Protein AF-A0A6N3IPE0-F1 (afdb_monomer_lite)

pLDDT: mean 84.89, std 12.39, range [47.44, 95.31]

Secondary structure (DSSP, 8-state):
--HHHHHHHHHHHHHHS-HHHHHHHHHHHHHTS-HHHHHHHHHHHHHHHH-TT-----TT--S-GGG--HHHHHHHHHHHHHH-HHHHHHHHSTTSTT-SHHHHHHHHHHHHHHHHHHHHTTSSS-----------

Foldseek 3Di:
DDLVVLLVLLLVLVVPFDLVLLLVLQLVLVVPDDLVLQLQQQVLLVVLCPDPVHQQHDPPDDDHSSVDHSSNSSVSVVSCVVRPSVSVSVLSDPPHSCVDPSSSVSSVSSSVSSVCCVVVVVVPDDDDPPDDDDDD

Radius of gyration: 18.53 Å; chains: 1; bounding box: 61×60×33 Å

Structure (mmCIF, N/CA/C/O backbone):
data_AF-A0A6N3IPE0-F1
#
_entry.id   AF-A0A6N3IPE0-F1
#
loop_
_atom_site.group_PDB
_atom_site.id
_atom_site.type_symbol
_atom_site.label_atom_id
_atom_site.label_alt_id
_atom_site.label_comp_id
_atom_site.label_asym_id
_atom_site.label_entity_id
_atom_site.label_seq_id
_atom_site.pdbx_PDB_ins_code
_atom_site.Cartn_x
_atom_site.Cartn_y
_atom_site.Cartn_z
_atom_site.occupancy
_atom_site.B_iso_or_equiv
_atom_site.auth_seq_id
_atom_site.auth_comp_id
_atom_site.auth_asym_id
_atom_site.auth_atom_id
_atom_site.pdbx_PDB_model_num
ATOM 1 N N . MET A 1 1 ? -13.663 -6.690 -14.175 1.00 59.03 1 MET A N 1
ATOM 2 C CA . MET A 1 1 ? -13.755 -6.079 -12.838 1.00 59.03 1 MET A CA 1
ATOM 3 C C . MET A 1 1 ? -13.176 -4.690 -12.954 1.00 59.03 1 MET A C 1
ATOM 5 O O . MET A 1 1 ? -12.017 -4.553 -13.344 1.00 59.03 1 MET A O 1
ATOM 9 N N . ASP A 1 2 ? -14.012 -3.687 -12.744 1.00 75.81 2 ASP A N 1
ATOM 10 C CA . ASP A 1 2 ? -13.627 -2.287 -12.865 1.00 75.81 2 ASP A CA 1
ATOM 11 C C . ASP A 1 2 ? -12.678 -1.882 -11.723 1.00 75.81 2 ASP A C 1
ATOM 13 O O . ASP A 1 2 ? -12.785 -2.427 -10.623 1.00 75.81 2 ASP A O 1
ATOM 17 N N . PRO A 1 3 ? -11.737 -0.943 -11.945 1.00 67.50 3 PRO A N 1
ATOM 18 C CA . PRO A 1 3 ? -10.804 -0.487 -10.908 1.00 67.50 3 PRO A CA 1
ATOM 19 C C . PRO A 1 3 ? -11.506 0.013 -9.639 1.00 67.50 3 PRO A C 1
ATOM 21 O O . PRO A 1 3 ? -11.047 -0.256 -8.531 1.00 67.50 3 PRO A O 1
ATOM 24 N N . HIS A 1 4 ? -12.641 0.689 -9.821 1.00 75.19 4 HIS A N 1
ATOM 25 C CA . HIS A 1 4 ? -13.480 1.190 -8.736 1.00 75.19 4 HIS A CA 1
ATOM 26 C C . HIS A 1 4 ? -14.037 0.049 -7.877 1.00 75.19 4 HIS A C 1
ATOM 28 O O . HIS A 1 4 ? -13.919 0.096 -6.659 1.00 75.19 4 HIS A O 1
ATOM 34 N N . ASP A 1 5 ? -14.527 -1.030 -8.499 1.00 81.69 5 ASP A N 1
ATOM 35 C CA . ASP A 1 5 ? -15.069 -2.186 -7.774 1.00 81.69 5 ASP A CA 1
ATOM 36 C C . ASP A 1 5 ? -13.992 -2.883 -6.922 1.00 81.69 5 ASP A C 1
ATOM 38 O O . ASP A 1 5 ? -14.240 -3.246 -5.772 1.00 81.69 5 ASP A O 1
ATOM 42 N N . VAL A 1 6 ? -12.763 -3.009 -7.446 1.00 82.19 6 VAL A N 1
ATOM 43 C CA . VAL A 1 6 ? -11.627 -3.581 -6.696 1.00 82.19 6 VAL A CA 1
ATOM 44 C C . VAL A 1 6 ? -11.293 -2.723 -5.480 1.00 82.19 6 VAL A C 1
ATOM 46 O O . VAL A 1 6 ? -11.141 -3.265 -4.384 1.00 82.19 6 VAL A O 1
ATOM 49 N N . TYR A 1 7 ? -11.191 -1.404 -5.659 1.00 84.56 7 TYR A N 1
ATOM 50 C CA . TYR A 1 7 ? -10.865 -0.484 -4.573 1.00 84.56 7 TYR A CA 1
ATOM 51 C C . TYR A 1 7 ? -11.962 -0.444 -3.508 1.00 84.56 7 TYR A C 1
ATOM 53 O O . TYR A 1 7 ? -11.660 -0.633 -2.335 1.00 84.56 7 TYR A O 1
ATOM 61 N N . ASP A 1 8 ? -13.232 -0.307 -3.894 1.00 85.94 8 ASP A N 1
ATOM 62 C CA . ASP A 1 8 ? -14.352 -0.249 -2.948 1.00 85.94 8 ASP A CA 1
ATOM 63 C C . ASP A 1 8 ? -14.451 -1.519 -2.095 1.00 85.94 8 ASP A C 1
ATOM 65 O O . ASP A 1 8 ? -14.814 -1.488 -0.912 1.00 85.94 8 ASP A O 1
ATOM 69 N N . ARG A 1 9 ? -14.159 -2.673 -2.700 1.00 81.50 9 ARG A N 1
ATOM 70 C CA . ARG A 1 9 ? -14.194 -3.973 -2.026 1.00 81.50 9 ARG A CA 1
ATOM 71 C C . ARG A 1 9 ? -12.973 -4.176 -1.137 1.00 81.50 9 ARG A C 1
ATOM 73 O O . ARG A 1 9 ? -13.113 -4.657 -0.010 1.00 81.50 9 ARG A O 1
ATOM 80 N N . TYR A 1 10 ? -11.802 -3.755 -1.606 1.00 84.69 10 TYR A N 1
ATOM 81 C CA . TYR A 1 10 ? -10.581 -3.701 -0.812 1.00 84.69 10 TYR A CA 1
ATOM 82 C C . TYR A 1 10 ? -10.759 -2.792 0.413 1.00 84.69 10 TYR A C 1
ATOM 84 O O . TYR A 1 10 ? -10.592 -3.258 1.537 1.00 84.69 10 TYR A O 1
ATOM 92 N N . GLN A 1 11 ? -11.206 -1.548 0.225 1.00 85.69 11 GLN A N 1
ATOM 93 C CA . GLN A 1 11 ? -11.387 -0.555 1.284 1.00 85.69 11 GLN A CA 1
ATOM 94 C C . GLN A 1 11 ? -12.379 -1.034 2.348 1.00 85.69 11 GLN A C 1
ATOM 96 O O . GLN A 1 11 ? -12.115 -0.901 3.542 1.00 85.69 11 GLN A O 1
ATOM 101 N N . ARG A 1 12 ? -13.516 -1.619 1.944 1.00 84.69 12 ARG A N 1
ATOM 102 C CA . ARG A 1 12 ? -14.480 -2.211 2.889 1.00 84.69 12 ARG A CA 1
ATOM 103 C C . ARG A 1 12 ? -13.854 -3.334 3.705 1.00 84.69 12 ARG A C 1
ATOM 105 O O . ARG A 1 12 ? -14.042 -3.397 4.913 1.00 84.69 12 ARG A O 1
ATOM 112 N N . THR A 1 13 ? -13.081 -4.199 3.062 1.00 84.00 13 THR A N 1
ATOM 113 C CA . THR A 1 13 ? -12.456 -5.332 3.749 1.00 84.00 13 THR A CA 1
ATOM 114 C C . THR A 1 13 ? -11.374 -4.863 4.723 1.00 84.00 13 THR A C 1
ATOM 116 O O . THR A 1 13 ? -11.329 -5.311 5.864 1.00 84.00 13 THR A O 1
ATOM 119 N N . VAL A 1 14 ? -10.540 -3.915 4.302 1.00 84.25 14 VAL A N 1
ATOM 120 C CA . VAL A 1 14 ? -9.421 -3.369 5.080 1.00 84.25 14 VAL A CA 1
ATOM 121 C C . VAL A 1 14 ? -9.884 -2.581 6.302 1.00 84.25 14 VAL A C 1
ATOM 123 O O . VAL A 1 14 ? -9.222 -2.616 7.331 1.00 84.25 14 VAL A O 1
ATOM 126 N N . GLN A 1 15 ? -11.037 -1.916 6.227 1.00 85.81 15 GLN A N 1
ATOM 127 C CA . GLN A 1 15 ? -11.611 -1.202 7.373 1.00 85.81 15 GLN A CA 1
ATOM 128 C C . GLN A 1 15 ? -12.079 -2.127 8.502 1.00 85.81 15 GLN A C 1
ATOM 130 O O . GLN A 1 15 ? -12.115 -1.707 9.655 1.00 85.81 15 GLN A O 1
ATOM 135 N N . HIS A 1 16 ? -12.454 -3.367 8.185 1.00 86.19 16 HIS A N 1
ATOM 136 C CA . HIS A 1 16 ? -13.022 -4.302 9.159 1.00 86.19 16 HIS A CA 1
ATOM 137 C C . HIS A 1 16 ? -12.075 -5.445 9.534 1.00 86.19 16 HIS A C 1
ATOM 139 O O . HIS A 1 16 ? -12.267 -6.081 10.568 1.00 86.19 16 HIS A O 1
ATOM 145 N N . ALA A 1 17 ? -11.068 -5.727 8.709 1.00 85.94 17 ALA A N 1
ATOM 146 C CA . ALA A 1 17 ? -10.130 -6.814 8.938 1.00 85.94 17 ALA A CA 1
ATOM 147 C C . ALA A 1 17 ? -9.078 -6.460 10.006 1.00 85.94 17 ALA A C 1
ATOM 149 O O . ALA A 1 17 ? -8.556 -5.343 10.010 1.00 85.94 17 ALA A O 1
ATOM 150 N N . PRO A 1 18 ? -8.698 -7.420 10.875 1.00 88.44 18 PRO A N 1
ATOM 151 C CA . PRO A 1 18 ? -7.585 -7.237 11.797 1.00 88.44 18 PRO A CA 1
ATOM 152 C C . PRO A 1 18 ? -6.284 -6.880 11.057 1.00 88.44 18 PRO A C 1
ATOM 154 O O . PRO A 1 18 ? -6.025 -7.412 9.968 1.00 88.44 18 PRO A O 1
ATOM 157 N N . PRO A 1 19 ? -5.427 -6.024 11.637 1.00 86.12 19 PRO A N 1
ATOM 158 C CA . PRO A 1 19 ? -4.209 -5.563 10.977 1.00 86.12 19 PRO A CA 1
ATOM 159 C C . PRO A 1 19 ? -3.226 -6.701 10.668 1.00 86.12 19 PRO A C 1
ATOM 161 O O . PRO A 1 19 ? -2.510 -6.623 9.667 1.00 86.12 19 PRO A O 1
ATOM 164 N N . GLU A 1 20 ? -3.201 -7.764 11.473 1.00 88.12 20 GLU A N 1
ATOM 165 C CA . GLU A 1 20 ? -2.384 -8.960 11.243 1.00 88.12 20 GLU A CA 1
ATOM 166 C C . GLU A 1 20 ? -2.885 -9.755 10.033 1.00 88.12 20 GLU A C 1
ATOM 168 O O . GLU A 1 20 ? -2.088 -10.186 9.200 1.00 88.12 20 GLU A O 1
ATOM 173 N N . VAL A 1 21 ? -4.208 -9.902 9.905 1.00 89.94 21 VAL A N 1
ATOM 174 C CA . VAL A 1 21 ? -4.848 -10.587 8.772 1.00 89.94 21 VAL A CA 1
ATOM 175 C C . VAL A 1 21 ? -4.538 -9.855 7.474 1.00 89.94 21 VAL A C 1
ATOM 177 O O . VAL A 1 21 ? -4.167 -10.479 6.482 1.00 89.94 21 VAL A O 1
ATOM 180 N N . LEU A 1 22 ? -4.645 -8.527 7.483 1.00 90.00 22 LEU A N 1
ATOM 181 C CA . LEU A 1 22 ? -4.319 -7.718 6.317 1.00 90.00 22 LEU A CA 1
ATOM 182 C C . LEU A 1 22 ? -2.846 -7.811 5.957 1.00 90.00 22 LEU A C 1
ATOM 184 O O . LEU A 1 22 ? -2.527 -7.953 4.782 1.00 90.00 22 LEU A O 1
ATOM 188 N N . GLN A 1 23 ? -1.950 -7.753 6.939 1.00 90.69 23 GLN A N 1
ATOM 189 C CA . GLN A 1 23 ? -0.519 -7.877 6.686 1.00 90.69 23 GLN A CA 1
ATOM 190 C C . GLN A 1 23 ? -0.188 -9.211 5.998 1.00 90.69 23 GLN A C 1
ATOM 192 O O . GLN A 1 23 ? 0.517 -9.211 4.991 1.00 90.69 23 GLN A O 1
ATOM 197 N N . GLN A 1 24 ? -0.736 -10.320 6.500 1.00 91.50 24 GLN A N 1
ATOM 198 C CA . GLN A 1 24 ? -0.555 -11.646 5.901 1.00 91.50 24 GLN A CA 1
ATOM 199 C C . GLN A 1 24 ? -1.143 -11.721 4.490 1.00 91.50 24 GLN A C 1
ATOM 201 O O . GLN A 1 24 ? -0.498 -12.227 3.576 1.00 91.50 24 GLN A O 1
ATOM 206 N N . ALA A 1 25 ? -2.346 -11.180 4.296 1.00 92.31 25 ALA A N 1
ATOM 207 C CA . ALA A 1 25 ? -3.016 -11.192 3.004 1.00 92.31 25 ALA A CA 1
ATOM 208 C C . ALA A 1 25 ? -2.226 -10.408 1.938 1.00 92.31 25 ALA A C 1
ATOM 210 O O . ALA A 1 25 ? -2.066 -10.892 0.819 1.00 92.31 25 ALA A O 1
ATOM 211 N N . HIS A 1 26 ? -1.684 -9.234 2.286 1.00 93.88 26 HIS A N 1
ATOM 212 C CA . HIS A 1 26 ? -0.813 -8.458 1.397 1.00 93.88 26 HIS A CA 1
ATOM 213 C C . HIS A 1 26 ? 0.489 -9.189 1.079 1.00 93.88 26 HIS A C 1
ATOM 215 O O . HIS A 1 26 ? 0.887 -9.246 -0.080 1.00 93.88 26 HIS A O 1
ATOM 221 N N . GLU A 1 27 ? 1.145 -9.757 2.091 1.00 94.31 27 GLU A N 1
ATOM 222 C CA . GLU A 1 27 ? 2.380 -10.519 1.912 1.00 94.31 27 GLU A CA 1
ATOM 223 C C . GLU A 1 27 ? 2.171 -11.694 0.951 1.00 94.31 27 GLU A C 1
ATOM 225 O O . GLU A 1 27 ? 2.927 -11.858 -0.007 1.00 94.31 27 GLU A O 1
ATOM 230 N N . GLU A 1 28 ? 1.096 -12.460 1.139 1.00 92.94 28 GLU A N 1
ATOM 231 C CA . GLU A 1 28 ? 0.748 -13.570 0.258 1.00 92.94 28 GLU A CA 1
ATOM 232 C C . GLU A 1 28 ? 0.454 -13.085 -1.168 1.00 92.94 28 GLU A C 1
ATOM 234 O O . GLU A 1 28 ? 0.989 -13.631 -2.135 1.00 92.94 28 GLU A O 1
ATOM 239 N N . ALA A 1 29 ? -0.335 -12.022 -1.320 1.00 92.81 29 ALA A N 1
ATOM 240 C CA . ALA A 1 29 ? -0.657 -11.453 -2.622 1.00 92.81 29 ALA A CA 1
ATOM 241 C C . ALA A 1 29 ? 0.589 -10.947 -3.370 1.00 92.81 29 ALA A C 1
ATOM 243 O O . ALA A 1 29 ? 0.773 -11.259 -4.548 1.00 92.81 29 ALA A O 1
ATOM 244 N N . PHE A 1 30 ? 1.480 -10.222 -2.692 1.00 94.69 30 PHE A N 1
ATOM 245 C CA . PHE A 1 30 ? 2.709 -9.694 -3.284 1.00 94.69 30 PHE A CA 1
ATOM 246 C C . PHE A 1 30 ? 3.766 -10.770 -3.530 1.00 94.69 30 PHE A C 1
ATOM 248 O O . PHE A 1 30 ? 4.537 -10.659 -4.484 1.00 94.69 30 PHE A O 1
ATOM 255 N N . SER A 1 31 ? 3.788 -11.851 -2.747 1.00 94.06 31 SER A N 1
ATOM 256 C CA . SER A 1 31 ? 4.676 -12.992 -3.011 1.00 94.06 31 SER A CA 1
ATOM 257 C C . SER A 1 31 ? 4.401 -13.652 -4.366 1.00 94.06 31 SER A C 1
ATOM 259 O O . SER A 1 31 ? 5.322 -14.173 -4.991 1.00 94.06 31 SER A O 1
ATOM 261 N N . ARG A 1 32 ? 3.154 -13.564 -4.848 1.00 92.56 32 ARG A N 1
ATOM 262 C CA . ARG A 1 32 ? 2.708 -14.100 -6.140 1.00 92.56 32 ARG A CA 1
ATOM 263 C C . ARG A 1 32 ? 2.972 -13.150 -7.312 1.00 92.56 32 ARG A C 1
ATOM 265 O O . ARG A 1 32 ? 2.771 -13.544 -8.458 1.00 92.56 32 ARG A O 1
ATOM 272 N N . LEU A 1 33 ? 3.385 -11.907 -7.048 1.00 93.00 33 LEU A N 1
ATOM 273 C CA . LEU A 1 33 ? 3.702 -10.947 -8.099 1.00 93.00 33 LEU A CA 1
ATOM 274 C C . LEU A 1 33 ? 5.116 -11.172 -8.661 1.00 93.00 33 LEU A C 1
ATOM 276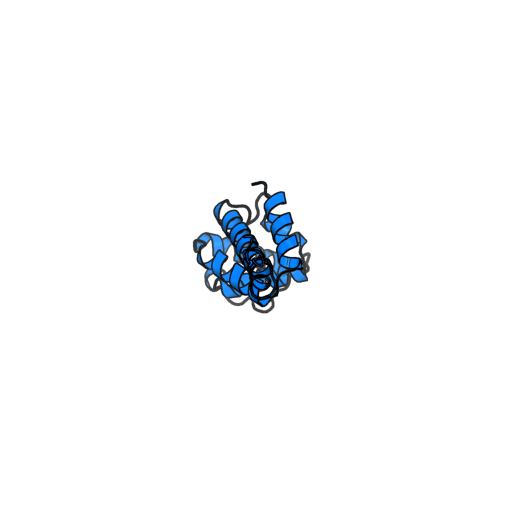 O O . LEU A 1 33 ? 6.049 -11.415 -7.889 1.00 93.00 33 LEU A O 1
ATOM 280 N N . PRO A 1 34 ? 5.305 -11.009 -9.986 1.00 93.44 34 PRO A N 1
ATOM 281 C CA . PRO A 1 34 ? 6.630 -10.934 -10.591 1.00 93.44 34 PRO A CA 1
ATOM 282 C C . PRO A 1 34 ? 7.469 -9.806 -9.983 1.00 93.44 34 PRO A C 1
ATOM 284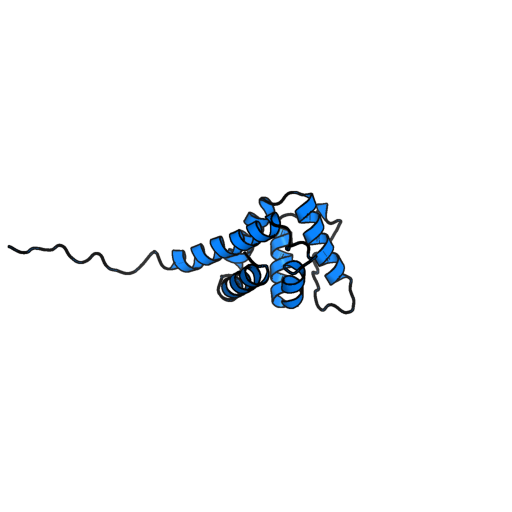 O O . PRO A 1 34 ? 6.933 -8.779 -9.558 1.00 93.44 34 PRO A O 1
ATOM 287 N N . MET A 1 35 ? 8.794 -9.972 -9.993 1.00 91.56 35 MET A N 1
ATOM 288 C CA . MET A 1 35 ? 9.719 -8.998 -9.409 1.00 91.56 35 MET A CA 1
ATOM 289 C C . MET A 1 35 ? 9.555 -7.597 -10.013 1.00 91.56 35 MET A C 1
ATOM 291 O O . MET A 1 35 ? 9.472 -6.636 -9.254 1.00 91.56 35 MET A O 1
ATOM 295 N N . ASP A 1 36 ? 9.398 -7.485 -11.333 1.00 92.75 36 ASP A N 1
ATOM 296 C CA . ASP A 1 36 ? 9.201 -6.195 -12.009 1.00 92.75 36 ASP A CA 1
ATOM 297 C C . ASP A 1 36 ? 7.926 -5.483 -11.536 1.00 92.75 36 ASP A C 1
ATOM 299 O O . ASP A 1 36 ? 7.922 -4.274 -11.316 1.00 92.75 36 ASP A O 1
ATOM 303 N N . GLN A 1 37 ? 6.846 -6.236 -11.297 1.00 93.19 37 GLN A N 1
ATOM 304 C CA . GLN A 1 37 ? 5.596 -5.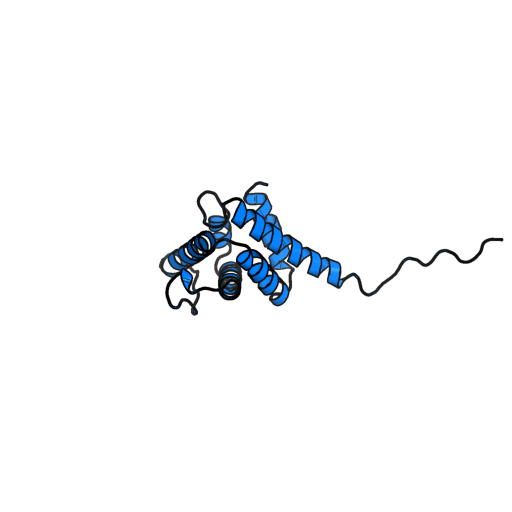669 -10.791 1.00 93.19 37 GLN A CA 1
ATOM 305 C C . GLN A 1 37 ? 5.763 -5.162 -9.356 1.00 93.19 37 GLN A C 1
ATOM 307 O O . GLN A 1 37 ? 5.242 -4.102 -9.010 1.00 93.19 37 GLN A O 1
ATOM 312 N N . ARG A 1 38 ? 6.509 -5.895 -8.519 1.00 93.81 38 ARG A N 1
ATOM 313 C CA . ARG A 1 38 ? 6.829 -5.449 -7.157 1.00 93.81 38 ARG A CA 1
ATOM 314 C C . ARG A 1 38 ? 7.659 -4.171 -7.172 1.00 93.81 38 ARG A C 1
ATOM 316 O O . ARG A 1 38 ? 7.322 -3.236 -6.453 1.00 93.81 38 ARG A O 1
ATOM 323 N N . GLN A 1 39 ? 8.670 -4.102 -8.037 1.00 94.12 39 GLN A N 1
ATOM 324 C CA . GLN A 1 39 ? 9.498 -2.907 -8.193 1.00 94.12 39 GLN A CA 1
ATOM 325 C C . GLN A 1 39 ? 8.668 -1.698 -8.628 1.00 94.12 39 GLN A C 1
ATOM 327 O O . GLN A 1 39 ? 8.822 -0.634 -8.044 1.00 94.12 39 GLN A O 1
ATOM 332 N N . GLN A 1 40 ? 7.745 -1.855 -9.583 1.00 93.81 40 GLN A N 1
ATOM 333 C CA . GLN A 1 40 ? 6.845 -0.772 -10.005 1.00 93.81 40 GLN A CA 1
ATOM 334 C C . GLN A 1 40 ? 5.978 -0.245 -8.854 1.00 93.81 40 GLN A C 1
ATOM 336 O O . GLN A 1 40 ? 5.800 0.964 -8.716 1.00 93.81 40 GLN A O 1
ATOM 341 N N . ILE A 1 41 ? 5.448 -1.142 -8.017 1.00 94.88 41 ILE A N 1
ATOM 342 C CA . ILE A 1 41 ? 4.636 -0.769 -6.851 1.00 94.88 41 ILE A CA 1
ATOM 343 C C . ILE A 1 41 ? 5.481 0.009 -5.838 1.00 94.88 41 ILE A C 1
ATOM 345 O O . ILE A 1 41 ? 5.071 1.076 -5.382 1.00 94.88 41 ILE A O 1
ATOM 349 N N . VAL A 1 42 ? 6.669 -0.503 -5.509 1.00 95.31 42 VAL A N 1
ATOM 350 C CA . VAL A 1 42 ? 7.592 0.151 -4.572 1.00 95.31 42 VAL A CA 1
ATOM 351 C C . VAL A 1 42 ? 8.056 1.502 -5.109 1.00 95.31 42 VAL A C 1
ATOM 353 O O . VAL A 1 42 ? 8.111 2.470 -4.356 1.00 95.31 42 VAL A O 1
ATOM 356 N N . GLU A 1 43 ? 8.335 1.599 -6.409 1.00 94.38 43 GLU A N 1
ATOM 357 C CA . GLU A 1 43 ? 8.737 2.846 -7.053 1.00 94.38 43 GLU A CA 1
ATOM 358 C C . GLU A 1 43 ? 7.655 3.918 -6.920 1.00 94.38 43 GLU A C 1
ATOM 360 O O . GLU A 1 43 ? 7.959 5.063 -6.597 1.00 94.38 43 GLU A O 1
ATOM 365 N N . GLN A 1 44 ? 6.386 3.549 -7.096 1.00 94.25 44 GLN A N 1
ATOM 366 C CA . GLN A 1 44 ? 5.282 4.491 -6.946 1.00 94.25 44 GLN A CA 1
ATOM 367 C C . GLN A 1 44 ? 5.122 4.966 -5.493 1.00 94.25 44 GLN A C 1
ATOM 369 O O . GLN A 1 44 ? 4.926 6.158 -5.259 1.00 94.25 44 GLN A O 1
ATOM 374 N N . PHE A 1 45 ? 5.278 4.075 -4.507 1.00 95.25 45 PHE A N 1
ATOM 375 C CA . PHE A 1 45 ? 5.316 4.492 -3.101 1.00 95.25 45 PHE A CA 1
ATOM 376 C C . PHE A 1 45 ? 6.514 5.391 -2.799 1.00 95.25 45 PHE A C 1
ATOM 378 O O . PHE A 1 45 ? 6.382 6.354 -2.049 1.00 95.25 45 PHE A O 1
ATOM 385 N N . ARG A 1 46 ? 7.675 5.116 -3.395 1.00 93.94 46 ARG A N 1
ATOM 386 C CA . ARG A 1 46 ? 8.874 5.939 -3.235 1.00 93.94 46 ARG A CA 1
ATOM 387 C C . ARG A 1 46 ? 8.686 7.333 -3.833 1.00 93.94 46 ARG A C 1
ATOM 389 O O . ARG A 1 46 ? 9.093 8.313 -3.222 1.00 93.94 46 ARG A O 1
ATOM 396 N N . GLN A 1 47 ? 8.048 7.433 -4.997 1.00 93.62 47 GLN A N 1
ATOM 397 C CA . GLN A 1 47 ? 7.685 8.717 -5.603 1.00 93.62 47 GLN A CA 1
ATOM 398 C C . GLN A 1 47 ? 6.744 9.505 -4.693 1.00 93.62 47 GLN A C 1
ATOM 400 O O . GLN A 1 47 ? 7.018 10.668 -4.419 1.00 93.62 47 GLN A O 1
ATOM 405 N N . ALA A 1 48 ? 5.700 8.860 -4.162 1.00 94.19 48 ALA A N 1
ATOM 406 C CA . ALA A 1 48 ? 4.794 9.495 -3.210 1.00 94.19 48 ALA A CA 1
ATOM 407 C C . ALA A 1 48 ? 5.508 9.913 -1.916 1.00 94.19 48 ALA A C 1
ATOM 409 O O . ALA A 1 48 ? 5.227 10.973 -1.383 1.00 94.19 48 ALA A O 1
ATOM 410 N N . HIS A 1 49 ? 6.463 9.116 -1.433 1.00 94.00 49 HIS A N 1
ATOM 411 C CA . HIS A 1 49 ? 7.243 9.441 -0.240 1.00 94.00 49 HIS A CA 1
ATOM 412 C C . HIS A 1 49 ? 8.146 10.666 -0.423 1.00 94.00 49 HIS A C 1
ATOM 414 O O . HIS A 1 49 ? 8.337 11.442 0.510 1.00 94.00 49 HIS A O 1
ATOM 420 N N . ASN A 1 50 ? 8.719 10.818 -1.618 1.00 92.94 50 ASN A N 1
ATOM 421 C CA . ASN A 1 50 ? 9.649 11.896 -1.941 1.00 92.94 50 ASN A CA 1
ATOM 422 C C . ASN A 1 50 ? 8.952 13.175 -2.432 1.00 92.94 50 ASN A C 1
ATOM 424 O O . ASN A 1 50 ? 9.613 14.207 -2.558 1.00 92.94 50 ASN A O 1
ATOM 428 N N . ASP A 1 51 ? 7.658 13.121 -2.752 1.00 93.38 51 ASP A N 1
ATOM 429 C CA . ASP A 1 51 ? 6.900 14.288 -3.196 1.00 93.38 51 ASP A CA 1
ATOM 430 C C . ASP A 1 51 ? 6.496 15.143 -1.981 1.00 93.38 51 ASP A C 1
ATOM 432 O O . ASP A 1 51 ? 5.697 14.699 -1.155 1.00 93.38 51 ASP A O 1
ATOM 436 N N . PRO A 1 52 ? 6.989 16.392 -1.861 1.00 91.19 52 PRO A N 1
ATOM 437 C CA . PRO A 1 52 ? 6.658 17.267 -0.737 1.00 91.19 52 PRO A CA 1
ATOM 438 C C . PRO A 1 52 ? 5.171 17.651 -0.668 1.00 91.19 52 PRO A C 1
ATOM 440 O O . PRO A 1 52 ? 4.727 18.171 0.354 1.00 91.19 52 PRO A O 1
ATOM 443 N N . ASN A 1 53 ? 4.400 17.420 -1.735 1.00 92.69 53 ASN A N 1
ATOM 444 C CA . ASN A 1 53 ? 2.959 17.675 -1.773 1.00 92.69 53 ASN A CA 1
ATOM 445 C C . ASN A 1 53 ? 2.125 16.466 -1.326 1.00 92.69 53 ASN A C 1
ATOM 447 O O . ASN A 1 53 ? 0.898 16.561 -1.265 1.00 92.69 53 ASN A O 1
ATOM 451 N N . GLN A 1 54 ? 2.761 15.329 -1.039 1.00 91.31 54 GLN A N 1
ATOM 452 C CA . GLN A 1 54 ? 2.092 14.112 -0.602 1.00 91.31 54 GLN A CA 1
ATOM 453 C C . GLN A 1 54 ? 2.308 13.919 0.908 1.00 91.31 54 GLN A C 1
ATOM 455 O O . GLN A 1 54 ? 3.431 14.027 1.401 1.00 91.31 54 GLN A O 1
ATOM 460 N N . PRO A 1 55 ? 1.254 13.614 1.683 1.00 91.00 55 PRO A N 1
ATOM 461 C CA . PRO A 1 55 ? 1.394 13.309 3.107 1.00 91.00 55 PRO A CA 1
ATOM 462 C C . PRO A 1 55 ? 2.026 11.937 3.383 1.00 91.00 55 PRO A C 1
ATOM 464 O O . PRO A 1 55 ? 2.408 11.668 4.524 1.00 91.00 55 PRO A O 1
ATOM 467 N N . PHE A 1 56 ? 2.115 11.055 2.382 1.00 94.94 56 PHE A N 1
ATOM 468 C CA . PHE A 1 56 ? 2.644 9.710 2.563 1.00 94.94 56 PHE A CA 1
ATOM 469 C C . PHE A 1 56 ? 4.121 9.714 2.984 1.00 94.94 56 PHE A C 1
ATOM 471 O O . PHE A 1 56 ? 5.006 10.189 2.278 1.00 94.94 56 PHE A O 1
ATOM 478 N N . GLN A 1 57 ? 4.406 9.115 4.137 1.00 92.88 57 GLN A N 1
ATOM 479 C CA . GLN A 1 57 ? 5.747 8.944 4.674 1.00 92.88 57 GLN A CA 1
ATOM 480 C C . GLN A 1 57 ? 5.939 7.527 5.195 1.00 92.88 57 GLN A C 1
ATOM 482 O O . GLN A 1 57 ? 5.234 7.091 6.109 1.00 92.88 57 GLN A O 1
ATOM 487 N N . TYR A 1 58 ? 6.943 6.827 4.666 1.00 91.06 58 TYR A N 1
ATOM 488 C CA . TYR A 1 58 ? 7.303 5.492 5.126 1.00 91.06 58 TYR A CA 1
ATOM 489 C C . TYR A 1 58 ? 8.755 5.485 5.637 1.00 91.06 58 TYR A C 1
ATOM 491 O O . TYR A 1 58 ? 9.693 5.444 4.846 1.00 91.06 58 TYR A O 1
ATOM 499 N N . PRO A 1 59 ? 8.968 5.525 6.967 1.00 82.69 59 PRO A N 1
ATOM 500 C CA . PRO A 1 59 ? 10.291 5.741 7.567 1.00 82.69 59 PRO A CA 1
ATOM 501 C C . PRO A 1 59 ? 11.271 4.580 7.353 1.00 82.69 59 PRO A C 1
ATOM 503 O O . PRO A 1 59 ? 12.459 4.718 7.619 1.00 82.69 59 PRO A O 1
ATOM 506 N N . GLN A 1 60 ? 10.773 3.427 6.903 1.00 82.19 60 GLN A N 1
ATOM 507 C CA . GLN A 1 60 ? 11.565 2.230 6.618 1.00 82.19 60 GLN A CA 1
ATOM 508 C C . GLN A 1 60 ? 12.035 2.175 5.157 1.00 82.19 60 GLN A C 1
ATOM 510 O O . GLN A 1 60 ? 12.579 1.154 4.748 1.00 82.19 60 GLN A O 1
ATOM 515 N N . PHE A 1 61 ? 11.839 3.238 4.362 1.00 83.88 61 PHE A N 1
ATOM 516 C CA . PHE A 1 61 ? 12.468 3.321 3.046 1.00 83.88 61 PHE A CA 1
ATOM 517 C C . PHE A 1 61 ? 13.999 3.309 3.198 1.00 83.88 61 PHE A C 1
ATOM 519 O O . PHE A 1 61 ? 14.608 4.286 3.628 1.00 83.88 61 PHE A O 1
ATOM 526 N N . ALA A 1 62 ? 14.620 2.192 2.831 1.00 79.00 62 ALA A N 1
ATOM 527 C CA . ALA A 1 62 ? 16.058 2.002 2.737 1.00 79.00 62 ALA A CA 1
ATOM 528 C C . ALA A 1 62 ? 16.398 1.182 1.479 1.00 79.00 62 ALA A C 1
ATOM 530 O O . ALA A 1 62 ? 15.739 0.193 1.177 1.00 79.00 62 ALA A O 1
ATOM 531 N N . GLY A 1 63 ? 17.429 1.581 0.734 1.00 81.12 63 GLY A N 1
ATOM 532 C CA . GLY A 1 63 ? 17.852 0.858 -0.472 1.00 81.12 63 GLY A CA 1
ATOM 533 C C . GLY A 1 63 ? 16.970 1.088 -1.708 1.00 81.12 63 GLY A C 1
ATOM 534 O O . GLY A 1 63 ? 16.207 2.056 -1.797 1.00 81.12 63 GLY A O 1
ATOM 535 N N . GLY A 1 64 ? 17.143 0.231 -2.713 1.00 80.81 64 GLY A N 1
ATOM 536 C CA . GLY A 1 64 ? 16.460 0.288 -4.002 1.00 80.81 64 GLY A CA 1
ATOM 537 C C . GLY A 1 64 ? 15.152 -0.517 -4.041 1.00 80.81 64 GLY A C 1
ATOM 538 O O . GLY A 1 64 ? 14.900 -1.343 -3.169 1.00 80.81 64 GLY A O 1
ATOM 539 N N . PRO A 1 65 ? 14.301 -0.331 -5.071 1.00 80.06 65 PRO A N 1
ATOM 540 C CA . PRO A 1 65 ? 12.987 -0.984 -5.161 1.00 80.06 65 PRO A CA 1
ATOM 541 C C . PRO A 1 65 ? 13.024 -2.519 -5.149 1.00 80.06 65 PRO A C 1
ATOM 543 O O . PRO A 1 65 ? 12.040 -3.161 -4.793 1.00 80.06 65 PRO A O 1
ATOM 546 N N . SER A 1 66 ? 14.152 -3.109 -5.544 1.00 82.31 66 SER A N 1
ATOM 547 C CA . SER A 1 66 ? 14.398 -4.553 -5.534 1.00 82.31 66 SER A CA 1
ATOM 548 C C . SER A 1 66 ? 14.640 -5.140 -4.143 1.00 82.31 66 SER A C 1
ATOM 550 O O . SER A 1 66 ? 14.535 -6.354 -3.999 1.00 82.31 66 SER A O 1
ATOM 552 N N . ASP A 1 67 ? 14.954 -4.306 -3.149 1.00 86.50 67 ASP A N 1
ATOM 553 C CA . ASP A 1 67 ? 15.350 -4.738 -1.800 1.00 86.50 67 ASP A CA 1
ATOM 554 C C . ASP A 1 67 ? 14.142 -4.971 -0.872 1.00 86.50 67 ASP A C 1
ATOM 556 O O . ASP A 1 67 ? 14.291 -5.376 0.282 1.00 86.50 67 ASP A O 1
ATOM 560 N N . TYR A 1 68 ? 12.929 -4.714 -1.371 1.00 89.31 68 TYR A N 1
ATOM 561 C CA . TYR A 1 68 ? 11.701 -4.803 -0.591 1.00 89.31 68 TYR A CA 1
ATOM 562 C C . TYR A 1 68 ? 10.990 -6.130 -0.810 1.00 89.31 68 TYR A C 1
ATOM 564 O O . TYR A 1 68 ? 10.463 -6.429 -1.885 1.00 89.31 68 TYR A O 1
ATOM 572 N N . ASP A 1 69 ? 10.906 -6.898 0.269 1.00 92.25 69 ASP A N 1
ATOM 573 C CA . ASP A 1 69 ? 10.160 -8.148 0.297 1.00 92.25 69 ASP A CA 1
ATOM 574 C C . ASP A 1 69 ? 8.639 -7.914 0.346 1.00 92.25 69 ASP A C 1
ATOM 576 O O . ASP A 1 69 ? 8.176 -6.873 0.832 1.00 92.25 69 ASP A O 1
ATOM 580 N N . PRO A 1 70 ? 7.826 -8.919 -0.039 1.00 93.75 70 PRO A N 1
ATOM 581 C CA . PRO A 1 70 ? 6.363 -8.865 0.043 1.00 93.75 70 PRO A CA 1
ATOM 582 C C . PRO A 1 70 ? 5.814 -8.389 1.395 1.00 93.75 70 PRO A C 1
ATOM 584 O O . PRO A 1 70 ? 4.819 -7.665 1.458 1.00 93.75 70 PRO A O 1
ATOM 587 N N . ARG A 1 71 ? 6.487 -8.749 2.493 1.00 92.94 71 ARG A N 1
ATOM 588 C CA . ARG A 1 71 ? 6.118 -8.313 3.842 1.00 92.94 71 ARG A CA 1
ATOM 589 C C . ARG A 1 71 ? 6.292 -6.805 4.035 1.00 92.94 71 ARG A C 1
ATOM 591 O O . ARG A 1 71 ? 5.409 -6.155 4.596 1.00 92.94 71 ARG A O 1
ATOM 598 N N . GLN A 1 72 ? 7.402 -6.244 3.557 1.00 93.38 72 GLN A N 1
ATOM 599 C CA . GLN A 1 72 ? 7.686 -4.809 3.642 1.00 93.38 72 GLN A CA 1
ATOM 600 C C . GLN A 1 72 ? 6.685 -4.014 2.791 1.00 93.38 72 GLN A C 1
ATOM 602 O O . GLN A 1 72 ? 6.125 -3.021 3.252 1.00 93.38 72 GLN A O 1
ATOM 607 N N . MET A 1 73 ? 6.347 -4.526 1.604 1.00 93.75 73 MET A N 1
ATOM 608 C CA . MET A 1 73 ? 5.298 -3.956 0.751 1.00 93.75 73 MET A CA 1
ATOM 609 C C . MET A 1 73 ? 3.925 -3.937 1.444 1.00 93.75 73 MET A C 1
ATOM 611 O O . MET A 1 73 ? 3.204 -2.944 1.364 1.00 93.75 73 MET A O 1
ATOM 615 N N . GLY A 1 74 ? 3.562 -4.994 2.182 1.00 93.06 74 GLY A N 1
ATOM 616 C CA . GLY A 1 74 ? 2.353 -4.994 3.017 1.00 93.06 74 GLY A CA 1
ATOM 617 C C . GLY A 1 74 ? 2.372 -3.901 4.095 1.00 93.06 74 GLY A C 1
ATOM 618 O O . GLY A 1 74 ? 1.344 -3.285 4.377 1.00 93.06 74 GLY A O 1
ATOM 619 N N . GLY A 1 75 ? 3.553 -3.594 4.639 1.00 92.44 75 GLY A N 1
ATOM 620 C CA . GLY A 1 75 ? 3.767 -2.456 5.533 1.00 92.44 75 GLY A CA 1
ATOM 621 C C . GLY A 1 75 ? 3.479 -1.112 4.858 1.00 92.44 75 GLY A C 1
ATOM 622 O O . GLY A 1 75 ? 2.732 -0.311 5.417 1.00 92.44 75 GLY A O 1
ATOM 623 N N . MET A 1 76 ? 3.993 -0.898 3.641 1.00 93.75 76 MET A N 1
ATOM 624 C CA . MET A 1 76 ? 3.727 0.313 2.848 1.00 93.75 76 MET A CA 1
ATOM 625 C C . MET A 1 76 ? 2.233 0.494 2.566 1.00 93.75 76 MET A C 1
ATOM 627 O O . MET A 1 76 ? 1.703 1.582 2.770 1.00 93.75 76 MET A O 1
ATOM 631 N N . MET A 1 77 ? 1.537 -0.579 2.176 1.00 92.75 77 MET A N 1
ATOM 632 C CA . MET A 1 77 ? 0.089 -0.554 1.929 1.00 92.75 77 MET A CA 1
ATOM 633 C C . MET A 1 77 ? -0.696 -0.124 3.169 1.00 92.75 77 MET A C 1
ATOM 635 O O . MET A 1 77 ? -1.587 0.719 3.077 1.00 92.75 77 MET A O 1
ATOM 639 N N . ARG A 1 78 ? -0.355 -0.672 4.344 1.00 90.88 78 ARG A N 1
ATOM 640 C CA . ARG A 1 78 ? -0.996 -0.277 5.607 1.00 90.88 78 ARG A CA 1
ATOM 641 C C . ARG A 1 78 ? -0.700 1.177 5.959 1.00 90.88 78 ARG A C 1
ATOM 643 O O . ARG A 1 78 ? -1.614 1.893 6.357 1.00 90.88 78 ARG A O 1
ATOM 650 N N . GLN A 1 79 ? 0.543 1.614 5.780 1.00 92.56 79 GLN A N 1
ATOM 651 C CA . GLN A 1 79 ? 0.935 2.995 6.046 1.00 92.56 79 GLN A CA 1
ATOM 652 C C . GLN A 1 79 ? 0.177 3.972 5.137 1.00 92.56 79 GLN A C 1
ATOM 654 O O . GLN A 1 79 ? -0.375 4.962 5.613 1.00 92.56 79 GLN A O 1
ATOM 659 N N . ALA A 1 80 ? 0.084 3.654 3.845 1.00 92.75 80 ALA A N 1
ATOM 660 C CA . ALA A 1 80 ? -0.644 4.447 2.867 1.00 92.75 80 ALA A CA 1
ATOM 661 C C . ALA A 1 80 ? -2.140 4.488 3.179 1.00 92.75 80 ALA A C 1
ATOM 663 O O . ALA A 1 80 ? -2.733 5.557 3.157 1.00 92.75 80 ALA A O 1
ATOM 664 N N . GLN A 1 81 ? -2.743 3.365 3.572 1.00 90.19 81 GLN A N 1
ATOM 665 C CA . GLN A 1 81 ? -4.148 3.336 3.977 1.00 90.19 81 GLN A CA 1
ATOM 666 C C . GLN A 1 81 ? -4.441 4.271 5.163 1.00 90.19 81 GLN A C 1
ATOM 668 O O . GLN A 1 81 ? -5.523 4.851 5.226 1.00 90.19 81 GLN A O 1
ATOM 673 N N . GLN A 1 82 ? -3.503 4.391 6.107 1.00 89.56 82 GLN A N 1
ATOM 674 C CA . GLN A 1 82 ? -3.655 5.227 7.301 1.00 89.56 82 GLN A CA 1
ATOM 675 C C . GLN A 1 82 ? -3.386 6.709 7.031 1.00 89.56 82 GLN A C 1
ATOM 677 O O . GLN A 1 82 ? -4.080 7.560 7.576 1.00 89.56 82 GLN A O 1
ATOM 682 N N . GLN A 1 83 ? -2.368 7.019 6.228 1.00 93.62 83 GLN A N 1
ATOM 683 C CA . GLN A 1 83 ? -1.934 8.397 5.989 1.00 93.62 83 GLN A CA 1
ATOM 684 C C . GLN A 1 83 ? -2.624 9.045 4.790 1.00 93.62 83 GLN A C 1
ATOM 686 O O . GLN A 1 83 ? -2.893 10.242 4.809 1.00 93.62 83 GLN A O 1
ATOM 691 N N . GLN A 1 84 ? -2.849 8.271 3.729 1.00 92.50 84 GLN A N 1
ATOM 692 C CA . GLN A 1 84 ? -3.261 8.786 2.433 1.00 92.50 84 GLN A CA 1
ATOM 693 C C . GLN A 1 84 ? -4.040 7.737 1.613 1.00 92.50 84 GLN A C 1
ATOM 695 O O . GLN A 1 84 ? -3.503 7.157 0.665 1.00 92.50 84 GLN A O 1
ATOM 700 N N . PRO A 1 85 ? -5.320 7.482 1.931 1.00 89.81 85 PRO A N 1
ATOM 701 C CA . PRO A 1 85 ? -6.135 6.514 1.192 1.00 89.81 85 PRO A CA 1
ATOM 702 C C . PRO A 1 85 ? -6.253 6.853 -0.306 1.00 89.81 85 PRO A C 1
ATOM 704 O O . PRO A 1 85 ? -6.247 5.948 -1.141 1.00 89.81 85 PRO A O 1
ATOM 707 N N . ASP A 1 86 ? -6.255 8.143 -0.662 1.00 91.88 86 ASP A N 1
ATOM 708 C CA . ASP A 1 86 ? -6.278 8.610 -2.055 1.00 91.88 86 ASP A CA 1
ATOM 709 C C . ASP A 1 86 ? -5.063 8.147 -2.871 1.00 91.88 86 ASP A C 1
ATOM 711 O O . ASP A 1 86 ? -5.182 7.929 -4.078 1.00 91.88 86 ASP A O 1
ATOM 715 N N . LEU A 1 87 ? -3.906 7.934 -2.226 1.00 93.00 87 LEU A N 1
ATOM 716 C CA . LEU A 1 87 ? -2.728 7.375 -2.890 1.00 93.00 87 LEU A CA 1
ATOM 717 C C . LEU A 1 87 ? -3.052 5.980 -3.425 1.00 93.00 87 LEU A C 1
ATOM 719 O O . LEU A 1 87 ? -2.849 5.712 -4.606 1.00 93.00 87 LEU A O 1
ATOM 723 N N . LEU A 1 88 ? -3.629 5.110 -2.591 1.00 91.69 88 LEU A N 1
ATOM 724 C 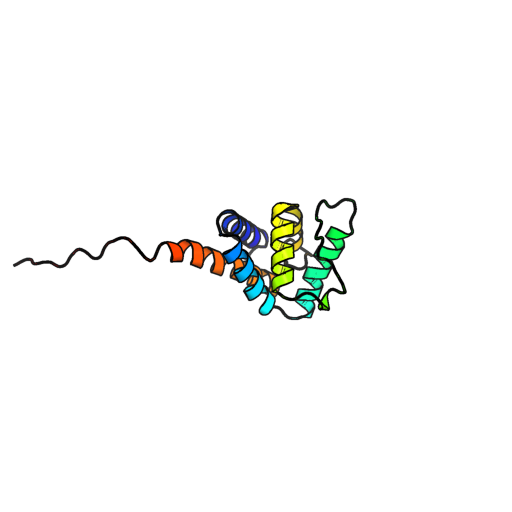CA . LEU A 1 88 ? -3.993 3.746 -2.985 1.00 91.69 88 LEU A CA 1
ATOM 725 C C . LEU A 1 88 ? -5.057 3.731 -4.085 1.00 91.69 88 LEU A C 1
ATOM 727 O O . LEU A 1 88 ? -4.969 2.919 -5.010 1.00 91.69 88 LEU A O 1
ATOM 731 N N . GLN A 1 89 ? -6.026 4.648 -4.021 1.00 90.88 89 GLN A N 1
ATOM 732 C CA . GLN A 1 89 ? -7.010 4.823 -5.087 1.00 90.88 89 GLN A CA 1
ATOM 733 C C . GLN A 1 89 ? -6.331 5.207 -6.409 1.00 90.88 89 GLN A C 1
ATOM 735 O O . GLN A 1 89 ? -6.639 4.620 -7.446 1.00 90.8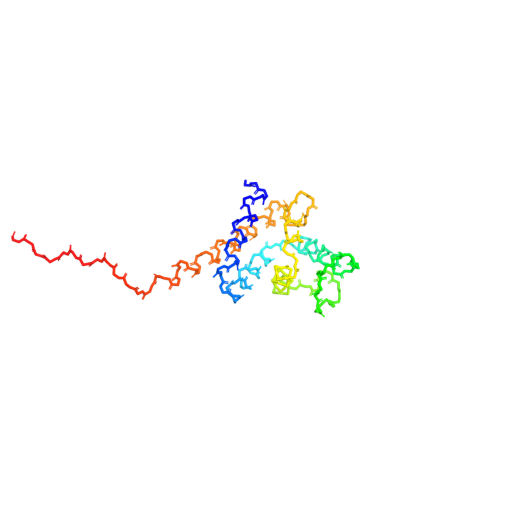8 89 GLN A O 1
ATOM 740 N N . GLY A 1 90 ? -5.367 6.132 -6.381 1.00 91.75 90 GLY A N 1
ATOM 741 C CA . GLY A 1 90 ? -4.568 6.507 -7.550 1.00 91.75 90 GLY A CA 1
ATOM 742 C C . GLY A 1 90 ? -3.723 5.353 -8.099 1.00 91.75 90 GLY A C 1
ATOM 743 O O . GLY A 1 90 ? -3.648 5.161 -9.312 1.00 91.75 90 GLY A O 1
ATOM 744 N N . MET A 1 91 ? -3.144 4.526 -7.224 1.00 92.88 91 MET A N 1
ATOM 745 C CA . MET A 1 91 ? -2.364 3.345 -7.620 1.00 92.88 91 MET A CA 1
ATOM 746 C C . MET A 1 91 ? -3.225 2.265 -8.295 1.00 92.88 91 MET A C 1
ATOM 748 O O . MET A 1 91 ? -2.750 1.583 -9.205 1.00 92.88 91 MET A O 1
ATOM 752 N N . LEU A 1 92 ? -4.475 2.091 -7.853 1.00 91.00 92 LEU A N 1
ATOM 753 C CA . LEU A 1 92 ? -5.454 1.169 -8.448 1.00 91.00 92 LEU A CA 1
ATOM 754 C C . LEU A 1 92 ? -6.144 1.748 -9.693 1.00 91.00 92 LEU A C 1
ATOM 756 O O . LEU A 1 92 ? -6.594 0.989 -10.559 1.00 91.00 92 LEU A O 1
ATOM 760 N N . GLY A 1 93 ? -6.212 3.077 -9.777 1.00 88.31 93 GLY A N 1
ATOM 761 C CA . GLY A 1 93 ? -6.759 3.847 -10.886 1.00 88.31 93 GLY A CA 1
ATOM 762 C C . GLY A 1 93 ? -5.940 3.744 -12.173 1.00 88.31 93 GLY A C 1
ATOM 763 O O . GLY A 1 93 ? -4.896 3.098 -12.242 1.00 88.31 93 GLY A O 1
ATOM 764 N N . GLN A 1 94 ? -6.439 4.355 -13.246 1.00 84.38 94 GLN A N 1
ATOM 765 C CA . GLN A 1 94 ? -5.814 4.255 -14.564 1.00 84.38 94 GLN A CA 1
ATOM 766 C C . GLN A 1 94 ? -4.381 4.817 -14.550 1.00 84.38 94 GLN A C 1
ATOM 768 O O . GLN A 1 94 ? -4.170 5.970 -14.193 1.00 84.38 94 GLN A O 1
ATOM 773 N N . GLY A 1 95 ? -3.405 3.996 -14.951 1.00 83.81 95 GLY A N 1
ATOM 774 C CA . GLY A 1 95 ? -1.989 4.382 -15.008 1.00 83.81 95 GLY A CA 1
ATOM 775 C C . GLY A 1 95 ? -1.189 4.126 -13.725 1.00 83.81 95 GLY A C 1
ATOM 776 O O . GLY A 1 95 ? 0.023 4.317 -13.734 1.00 83.81 95 GLY A O 1
ATOM 777 N N . GLY A 1 96 ? -1.819 3.656 -12.643 1.00 90.00 96 GLY A N 1
ATOM 778 C CA . GLY A 1 96 ? -1.119 3.291 -11.409 1.00 90.00 96 GLY A CA 1
ATOM 779 C C . GLY A 1 96 ? -0.498 1.887 -11.436 1.00 90.00 96 GLY A C 1
ATOM 780 O O . GLY A 1 96 ? -0.897 1.023 -12.223 1.00 90.00 96 GLY A O 1
ATOM 781 N N . ALA A 1 97 ? 0.462 1.620 -10.549 1.00 90.81 97 ALA A N 1
ATOM 782 C CA . ALA A 1 97 ? 1.193 0.351 -10.489 1.00 90.81 97 ALA A CA 1
ATOM 783 C C . ALA A 1 97 ? 0.323 -0.844 -10.049 1.00 90.81 97 ALA A C 1
ATOM 785 O O . ALA A 1 97 ? 0.647 -1.992 -10.365 1.00 90.81 97 ALA A O 1
ATOM 786 N N . LEU A 1 98 ? -0.801 -0.595 -9.363 1.00 92.00 98 LEU A N 1
ATOM 787 C CA . LEU A 1 98 ? -1.787 -1.620 -8.996 1.00 92.00 98 LEU A CA 1
ATOM 788 C C . LEU A 1 98 ? -2.886 -1.798 -10.054 1.00 92.00 98 LEU A C 1
ATOM 790 O O . LEU A 1 98 ? -3.758 -2.652 -9.902 1.00 92.00 98 LEU A O 1
ATOM 794 N N . SER A 1 99 ? -2.848 -1.026 -11.142 1.00 91.31 99 SER A N 1
ATOM 795 C CA . SER A 1 99 ? -3.883 -1.042 -12.178 1.00 91.31 99 SER A CA 1
ATOM 796 C C . SER A 1 99 ? -3.728 -2.174 -13.203 1.00 91.31 99 SER A C 1
ATOM 798 O O . SER A 1 99 ? -4.690 -2.500 -13.911 1.00 91.31 99 SER A O 1
ATOM 800 N N . ASN A 1 100 ? -2.550 -2.807 -13.265 1.00 90.44 100 ASN A N 1
ATOM 801 C CA . ASN A 1 100 ? -2.286 -3.950 -14.139 1.00 90.44 100 ASN A CA 1
ATOM 802 C C . ASN A 1 100 ? -3.129 -5.170 -13.701 1.00 90.44 100 ASN A C 1
ATOM 804 O O . ASN A 1 100 ? -3.210 -5.429 -12.496 1.00 90.44 100 ASN A O 1
ATOM 808 N N . PRO A 1 101 ? -3.734 -5.950 -14.624 1.00 89.94 101 PRO A N 1
ATOM 809 C CA . PRO A 1 101 ? -4.452 -7.190 -14.332 1.00 89.94 101 PRO A CA 1
ATOM 810 C C . PRO A 1 101 ? -3.875 -8.058 -13.208 1.00 89.94 101 PRO A C 1
ATOM 812 O O . PRO A 1 101 ? -4.614 -8.456 -12.313 1.00 89.94 101 PRO A O 1
ATOM 815 N N . MET A 1 102 ? -2.566 -8.326 -13.204 1.00 90.44 102 MET A N 1
ATOM 816 C CA . MET A 1 102 ? -1.956 -9.190 -12.187 1.00 90.44 102 MET A CA 1
ATOM 817 C C . MET A 1 102 ? -1.964 -8.553 -10.791 1.00 90.44 102 MET A C 1
ATOM 819 O O . MET A 1 102 ? -2.290 -9.222 -9.812 1.00 90.44 102 MET A O 1
ATOM 823 N N . ALA A 1 103 ? -1.687 -7.252 -10.697 1.00 90.44 103 ALA A N 1
ATOM 824 C CA . ALA A 1 103 ? -1.766 -6.523 -9.437 1.00 90.44 103 ALA A CA 1
ATOM 825 C C . ALA A 1 103 ? -3.217 -6.403 -8.945 1.00 90.44 103 ALA A C 1
ATOM 827 O O . ALA A 1 103 ? -3.484 -6.652 -7.773 1.00 90.44 103 ALA A O 1
ATOM 828 N N . LYS A 1 104 ? -4.180 -6.151 -9.840 1.00 90.06 104 LYS A N 1
ATOM 829 C CA . LYS A 1 104 ? -5.614 -6.184 -9.503 1.00 90.06 104 LYS A CA 1
ATOM 830 C C . LYS A 1 104 ? -6.044 -7.541 -8.951 1.00 90.06 104 LYS A C 1
ATOM 832 O O . LYS A 1 104 ? -6.766 -7.592 -7.960 1.00 90.06 104 LYS A O 1
ATOM 837 N N . MET A 1 105 ? -5.577 -8.634 -9.555 1.00 90.25 105 MET A N 1
ATOM 838 C CA . MET A 1 105 ? -5.837 -9.989 -9.060 1.00 90.25 105 MET A CA 1
ATOM 839 C C . MET A 1 105 ? -5.201 -10.227 -7.690 1.00 90.25 105 MET A C 1
ATOM 841 O O . MET A 1 105 ? -5.840 -10.819 -6.823 1.00 90.25 105 MET A O 1
ATOM 845 N N . ALA A 1 106 ? -3.981 -9.732 -7.465 1.00 91.31 106 ALA A N 1
ATOM 846 C CA . ALA A 1 106 ? -3.342 -9.783 -6.155 1.00 91.31 106 ALA A CA 1
ATOM 847 C C . ALA A 1 106 ? -4.184 -9.037 -5.104 1.00 91.31 106 ALA A C 1
ATOM 849 O O . ALA A 1 106 ? -4.512 -9.614 -4.071 1.00 91.31 106 ALA A O 1
ATOM 850 N N . MET A 1 107 ? -4.640 -7.817 -5.405 1.00 90.19 107 MET A N 1
ATOM 851 C CA . MET A 1 107 ? -5.504 -7.021 -4.521 1.00 90.19 107 MET A CA 1
ATOM 852 C C . MET A 1 107 ? -6.866 -7.679 -4.262 1.00 90.19 107 MET A C 1
ATOM 854 O O . MET A 1 107 ? -7.347 -7.692 -3.128 1.00 90.19 107 MET A O 1
ATOM 858 N N . ALA A 1 108 ? -7.468 -8.294 -5.281 1.00 88.94 108 ALA A N 1
ATOM 859 C CA . ALA A 1 108 ? -8.667 -9.110 -5.111 1.00 88.94 108 ALA A CA 1
ATOM 860 C C . ALA A 1 108 ? -8.399 -10.329 -4.207 1.00 88.94 108 ALA A C 1
ATOM 862 O O . ALA A 1 108 ? -9.237 -10.673 -3.376 1.00 88.94 108 ALA A O 1
ATOM 863 N N . GLY A 1 109 ? -7.214 -10.938 -4.315 1.00 88.25 109 GLY A N 1
ATOM 864 C CA . GLY A 1 109 ? -6.739 -11.994 -3.422 1.00 88.25 109 GLY A CA 1
ATOM 865 C C . GLY A 1 109 ? -6.613 -11.527 -1.971 1.00 88.25 109 GLY A C 1
ATOM 866 O O . GLY A 1 109 ? -7.090 -12.223 -1.077 1.00 88.25 109 GLY A O 1
ATOM 867 N N . VAL A 1 110 ? -6.069 -10.326 -1.734 1.00 88.62 110 VAL A N 1
ATOM 868 C CA . VAL A 1 110 ? -6.023 -9.713 -0.393 1.00 88.62 110 VAL A CA 1
ATOM 869 C C . VAL A 1 110 ? -7.430 -9.604 0.191 1.00 88.62 110 VAL A C 1
ATOM 871 O O . VAL A 1 110 ? -7.678 -10.065 1.307 1.00 88.62 110 VAL A O 1
ATOM 874 N N . ALA A 1 111 ? -8.363 -9.031 -0.577 1.00 88.56 111 ALA A N 1
ATOM 875 C CA . ALA A 1 111 ? -9.748 -8.865 -0.151 1.00 88.56 111 ALA A CA 1
ATOM 876 C C . ALA A 1 111 ? -10.421 -10.219 0.131 1.00 88.56 111 ALA A C 1
ATOM 878 O O . ALA A 1 111 ? -11.107 -10.365 1.139 1.00 88.56 111 ALA A O 1
ATOM 879 N N . ALA A 1 112 ? -10.186 -11.228 -0.710 1.00 88.00 112 ALA A N 1
ATOM 880 C CA . ALA A 1 112 ? -10.729 -12.569 -0.519 1.00 88.00 112 ALA A CA 1
ATOM 881 C C . ALA A 1 112 ? -10.195 -13.238 0.758 1.00 88.00 112 ALA A C 1
ATOM 883 O O . ALA A 1 112 ? -10.988 -13.741 1.552 1.00 88.00 112 ALA A O 1
ATOM 884 N N . ILE A 1 113 ? -8.878 -13.202 0.996 1.00 88.56 113 ILE A N 1
ATOM 885 C CA . ILE A 1 113 ? -8.254 -13.781 2.196 1.00 88.56 113 ILE A CA 1
ATOM 886 C C . ILE A 1 113 ? -8.783 -13.088 3.453 1.00 88.56 113 I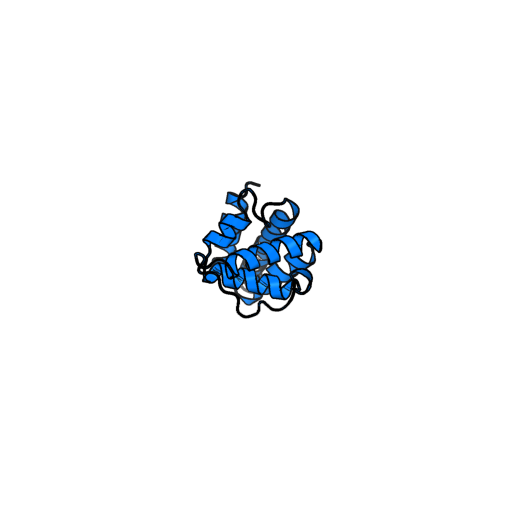LE A C 1
ATOM 888 O O . ILE A 1 113 ? -9.193 -13.750 4.407 1.00 88.56 113 ILE A O 1
ATOM 892 N N . ALA A 1 114 ? -8.812 -11.756 3.456 1.00 87.38 114 ALA A N 1
ATOM 893 C CA . ALA A 1 114 ? -9.276 -10.999 4.608 1.00 87.38 114 ALA A CA 1
ATOM 894 C C . ALA A 1 114 ? -10.777 -11.220 4.875 1.00 87.38 114 ALA A C 1
ATOM 896 O O . ALA A 1 114 ? -11.160 -11.469 6.018 1.00 87.38 114 ALA A O 1
ATOM 897 N N . ALA A 1 115 ? -11.616 -11.254 3.835 1.00 87.06 115 ALA A N 1
ATOM 898 C CA . ALA A 1 115 ? -13.032 -11.598 3.962 1.00 87.06 115 ALA A CA 1
ATOM 899 C C . ALA A 1 115 ? -13.237 -13.032 4.478 1.00 87.06 115 ALA A C 1
ATOM 901 O O . ALA A 1 115 ? -14.055 -13.254 5.370 1.00 87.06 115 ALA A O 1
ATOM 902 N N . GLN A 1 116 ? -12.459 -14.001 3.983 1.00 86.19 116 GLN A N 1
ATOM 903 C CA . GLN A 1 116 ? -12.510 -15.387 4.448 1.00 86.19 116 GLN A CA 1
ATOM 904 C C . GLN A 1 116 ? -12.131 -15.503 5.926 1.00 86.19 116 GLN A C 1
ATOM 906 O O . GLN A 1 116 ? -12.731 -16.294 6.644 1.00 86.19 116 GLN A O 1
ATOM 911 N N . ARG A 1 117 ? -11.163 -14.722 6.413 1.00 83.62 117 ARG A N 1
ATOM 912 C CA . ARG A 1 117 ? -10.785 -14.711 7.836 1.00 83.62 117 ARG A CA 1
ATOM 913 C C . ARG A 1 117 ? -11.852 -14.057 8.709 1.00 83.62 117 ARG A C 1
ATOM 915 O O . ARG A 1 117 ? -12.129 -14.571 9.787 1.00 83.62 117 ARG A O 1
ATOM 922 N N . LEU A 1 118 ? -12.480 -12.986 8.226 1.00 82.81 118 LEU A N 1
ATOM 923 C CA . LEU A 1 118 ? -13.598 -12.337 8.911 1.00 82.81 118 LEU A CA 1
ATOM 924 C C . LEU A 1 118 ? -14.815 -13.265 9.031 1.00 82.81 118 LEU A C 1
ATOM 926 O O . LEU A 1 118 ? -15.385 -13.384 10.109 1.00 82.81 118 LEU A O 1
ATOM 930 N N . MET A 1 119 ? -15.180 -13.970 7.955 1.00 82.12 119 MET A N 1
ATOM 931 C CA . MET A 1 119 ? -16.302 -14.920 7.966 1.00 82.12 119 MET A CA 1
ATOM 932 C C . MET A 1 119 ? -15.949 -16.238 8.669 1.00 82.12 119 MET A C 1
ATOM 934 O O . MET A 1 119 ? -16.760 -16.800 9.401 1.00 82.12 119 MET A O 1
ATOM 938 N N . GLY A 1 120 ? -14.727 -16.734 8.473 1.00 70.69 120 GLY A N 1
ATOM 939 C CA . GLY A 1 120 ? -14.222 -17.979 9.055 1.00 70.69 120 GLY A CA 1
ATOM 940 C C . GLY A 1 120 ? -13.929 -17.880 10.552 1.00 70.69 120 GLY A C 1
ATOM 941 O O . GLY A 1 120 ? -14.003 -18.886 11.250 1.00 70.69 120 GLY A O 1
ATOM 942 N N . GLY A 1 121 ? -13.689 -16.674 11.076 1.00 58.66 121 GLY A N 1
ATOM 943 C CA . GLY A 1 121 ? -13.658 -16.406 12.518 1.00 58.66 121 GLY A CA 1
ATOM 944 C C . GLY A 1 121 ? -15.014 -16.602 13.210 1.00 58.66 121 GLY A C 1
ATOM 945 O O . GLY A 1 121 ? -15.060 -16.718 14.431 1.00 58.66 121 GLY A O 1
ATOM 946 N N . GLN A 1 122 ? -16.105 -16.703 12.439 1.00 47.66 122 GLN A N 1
ATOM 947 C CA . GLN A 1 122 ? -17.460 -16.999 12.914 1.00 47.66 122 GLN A CA 1
ATOM 948 C C . GLN A 1 122 ? -17.929 -18.426 12.558 1.00 47.66 122 GLN A C 1
ATOM 950 O O . GLN A 1 122 ? -19.102 -18.758 12.703 1.00 47.66 122 GLN A O 1
ATOM 955 N N . GLN A 1 123 ? -17.017 -19.308 12.139 1.00 49.88 123 GLN A N 1
ATOM 956 C CA . GLN A 1 123 ? -17.275 -20.737 11.927 1.00 49.88 123 GLN A CA 1
ATOM 957 C C . GLN A 1 123 ? -16.516 -21.564 12.976 1.00 49.88 123 GLN A C 1
ATOM 959 O O . GLN A 1 123 ? -15.605 -22.329 12.685 1.00 49.88 123 GLN A O 1
ATOM 964 N N . GLY A 1 124 ? -16.883 -21.363 14.242 1.00 51.53 124 GLY A N 1
ATOM 965 C CA . GLY A 1 124 ? -16.344 -22.125 15.375 1.00 51.53 124 GLY A CA 1
ATOM 966 C C . GLY A 1 124 ? -17.244 -22.181 16.611 1.00 51.53 124 GLY A C 1
ATOM 967 O O . GLY A 1 124 ? -16.884 -22.819 17.594 1.00 51.53 124 GLY A O 1
ATOM 968 N N . GLY A 1 125 ? -18.425 -21.558 16.589 1.00 55.00 125 GLY A N 1
ATOM 969 C CA . GLY A 1 125 ? -19.341 -21.604 17.724 1.00 55.00 125 GLY A CA 1
ATOM 970 C C . GLY A 1 125 ? -20.724 -21.079 17.371 1.00 55.00 125 GLY A C 1
ATOM 971 O O . GLY A 1 125 ? -20.895 -19.879 17.197 1.00 55.00 125 GLY A O 1
ATOM 972 N N . GLY A 1 126 ? -21.707 -21.979 17.306 1.00 47.44 126 GLY A N 1
ATOM 973 C CA . GLY A 1 126 ? -23.122 -21.604 17.374 1.00 47.44 126 GLY A CA 1
ATOM 974 C C . GLY A 1 126 ? -24.004 -22.106 16.234 1.00 47.44 126 GLY A C 1
ATOM 975 O O . GLY A 1 126 ? -24.338 -21.344 15.342 1.00 47.44 126 GLY A O 1
ATOM 976 N N . GLY A 1 127 ? -24.444 -23.364 16.353 1.00 49.28 127 GLY A N 1
ATOM 977 C CA . GLY A 1 127 ? -25.846 -23.760 16.164 1.00 49.28 127 GLY A CA 1
ATOM 978 C C . GLY A 1 127 ? -26.438 -23.785 14.751 1.00 49.28 127 GLY A C 1
ATOM 979 O O . GLY A 1 127 ? -26.640 -22.748 14.138 1.00 49.28 127 GLY A O 1
ATOM 980 N N . LEU A 1 128 ? -26.847 -24.986 14.317 1.00 53.31 128 LEU A N 1
ATOM 981 C CA . LEU A 1 128 ? -28.218 -25.353 13.888 1.00 53.31 128 LEU A CA 1
ATOM 982 C C . LEU A 1 128 ? -28.188 -26.614 12.999 1.00 53.31 128 LEU A C 1
ATOM 984 O O . LEU A 1 128 ? -28.533 -26.590 11.825 1.00 53.31 128 LEU A O 1
ATOM 988 N N . LEU A 1 129 ? -27.813 -27.747 13.593 1.00 56.34 129 LEU A N 1
ATOM 989 C CA . LEU A 1 129 ? -28.330 -29.064 13.199 1.00 56.34 129 LEU A CA 1
ATOM 990 C C . LEU A 1 129 ? -28.863 -29.761 14.457 1.00 56.34 129 LEU A C 1
ATOM 992 O O . LEU A 1 129 ? -28.458 -30.856 14.830 1.00 56.34 129 LEU A O 1
ATOM 996 N N . GLY A 1 130 ? -29.756 -29.060 15.157 1.00 56.75 130 GLY A N 1
ATOM 997 C CA . GLY A 1 130 ? -30.755 -29.697 16.002 1.00 56.75 130 GLY A CA 1
ATOM 998 C C . GLY A 1 130 ? -31.965 -29.981 15.124 1.00 56.75 130 GLY A C 1
ATOM 999 O O . GLY A 1 130 ? -32.577 -29.041 14.626 1.00 56.75 130 GLY A O 1
ATOM 1000 N N . GLY A 1 131 ? -32.288 -31.255 14.897 1.00 58.28 131 GLY A N 1
ATOM 1001 C CA . GLY A 1 131 ? -33.500 -31.594 14.153 1.00 58.28 131 GLY A CA 1
ATOM 1002 C C . GLY A 1 131 ? -33.557 -32.975 13.514 1.00 58.28 131 GLY A C 1
ATOM 1003 O O . GLY A 1 131 ? -33.988 -33.080 12.375 1.00 58.28 131 GLY A O 1
ATOM 1004 N N . SER A 1 132 ? -33.179 -34.038 14.223 1.00 55.69 132 SER A N 1
ATOM 1005 C CA . SER A 1 132 ? -33.676 -35.382 13.889 1.00 55.69 132 SER A CA 1
ATOM 1006 C C . SER A 1 132 ? -33.723 -36.259 15.137 1.00 55.69 132 SER A C 1
ATOM 1008 O O . SER A 1 132 ? -32.991 -37.236 15.278 1.00 55.69 132 SER A O 1
ATOM 1010 N N . LEU A 1 133 ? -34.591 -35.864 16.068 1.00 59.69 133 LEU A N 1
ATOM 1011 C CA . LEU A 1 133 ? -35.120 -36.730 17.114 1.00 59.69 133 LEU A CA 1
ATOM 1012 C C . LEU A 1 133 ? -36.574 -37.033 16.756 1.00 59.69 133 LEU A C 1
ATOM 1014 O O . LEU A 1 133 ? -37.409 -36.137 16.759 1.00 59.69 133 LEU A O 1
ATOM 1018 N N . GLY A 1 134 ? -36.807 -38.301 16.415 1.00 61.66 134 GLY A N 1
ATOM 1019 C CA . GLY A 1 134 ? -38.054 -39.042 16.574 1.00 61.66 134 GLY A CA 1
ATOM 1020 C C . GLY A 1 134 ? -39.355 -38.389 16.117 1.00 61.66 134 GLY A C 1
ATOM 1021 O O . GLY A 1 134 ? -39.927 -37.581 16.838 1.00 61.66 134 GLY A O 1
ATOM 1022 N N . GLN A 1 135 ? -39.936 -38.922 15.042 1.00 59.19 135 GLN A N 1
ATOM 1023 C CA . GLN A 1 135 ? -41.378 -39.154 15.021 1.00 59.19 135 GLN A CA 1
ATOM 1024 C C . GLN A 1 135 ? -41.695 -40.543 14.454 1.00 59.19 135 GLN A C 1
ATOM 1026 O O . GLN A 1 135 ? -41.573 -40.759 13.257 1.00 59.19 135 GLN A O 1
ATOM 1031 N N . ARG A 1 136 ? -42.091 -41.404 15.403 1.00 54.88 136 ARG A N 1
ATOM 1032 C CA . ARG A 1 136 ? -43.152 -42.429 15.383 1.00 54.88 136 ARG A CA 1
ATOM 1033 C C . ARG A 1 136 ? -43.073 -43.568 14.371 1.00 54.88 136 ARG A C 1
ATOM 1035 O O . ARG A 1 136 ? -43.228 -43.318 13.163 1.00 54.88 136 ARG A O 1
#

Sequence (136 aa):
MDPHDVYDRYQRTVQHAPPEVLQQAHEEAFSRLPMDQRQQIVEQFRQAHNDPNQPFQYPQFAGGPSDYDPRQMGGMMRQAQQQQPDLLQGMLGQGGALSNPMAKMAMAGVAAIAAQRLMGGQQGGGGLLGGSLGQR

Organism: NCBI:txid1645740